Protein AF-A0A7L3W3L9-F1 (afdb_monomer)

Organism: NCBI:txid2478892

Secondary structure (DSSP, 8-state):
---EESSS-------TTPPTT-------EE----GGGG---------

InterPro domains:
  IPR002126 Cadherin-like [PS50268] (6-42)
  IPR015919 Cadherin-like superfamily [SSF49313] (2-43)
  IPR050174 Protocadherin/Cadherin-related Cell Adhesion [PTHR24028] (1-42)

Solvent-accessible surface area (backbone atoms only — not comparable to full-atom values): 3547 Å² total; per-residue (Å²): 114,68,69,42,58,82,55,100,72,88,86,78,90,77,69,93,83,62,60,91,87,63,86,79,81,86,87,57,62,53,41,85,37,70,72,79,74,28,63,84,84,88,82,80,88,80,132

Structure (mmCIF, N/CA/C/O backbone):
data_AF-A0A7L3W3L9-F1
#
_entry.id   AF-A0A7L3W3L9-F1
#
loop_
_atom_site.group_PDB
_atom_site.id
_atom_site.type_symbol
_atom_site.label_atom_id
_atom_site.label_alt_id
_atom_site.label_comp_id
_atom_site.label_asym_id
_atom_site.label_entity_id
_atom_site.label_seq_id
_atom_site.pdbx_PDB_ins_code
_atom_site.Cartn_x
_atom_site.Cartn_y
_atom_site.Cartn_z
_atom_site.occupancy
_atom_site.B_iso_or_equiv
_atom_site.auth_seq_id
_atom_site.auth_comp_id
_atom_site.auth_asym_id
_atom_site.auth_atom_id
_atom_site.pdbx_PDB_model_num
ATOM 1 N N . GLU A 1 1 ? 8.380 -3.647 -17.483 1.00 85.31 1 GLU A N 1
ATOM 2 C CA . GLU A 1 1 ? 8.186 -2.444 -16.647 1.00 85.31 1 GLU A CA 1
ATOM 3 C C . GLU A 1 1 ? 8.382 -2.899 -15.198 1.00 85.31 1 GLU A C 1
ATOM 5 O O . GLU A 1 1 ? 8.725 -4.055 -15.006 1.00 85.31 1 GLU A O 1
ATOM 10 N N . ALA A 1 2 ? 8.306 -2.034 -14.191 1.00 92.75 2 ALA A N 1
ATOM 11 C CA . ALA A 1 2 ? 8.229 -2.498 -12.802 1.00 92.75 2 ALA A CA 1
ATOM 12 C C . ALA A 1 2 ? 6.863 -2.086 -12.242 1.00 92.75 2 ALA A C 1
ATOM 14 O O . ALA A 1 2 ? 6.350 -1.050 -12.687 1.00 92.75 2 ALA A O 1
ATOM 15 N N . PRO A 1 3 ? 6.286 -2.815 -11.266 1.00 96.81 3 PRO A N 1
ATOM 16 C CA . PRO A 1 3 ? 4.980 -2.464 -10.733 1.00 96.81 3 PRO A CA 1
ATOM 17 C C . PRO A 1 3 ? 5.007 -1.061 -10.125 1.00 96.81 3 PRO A C 1
ATOM 19 O O . PRO A 1 3 ? 5.849 -0.758 -9.277 1.00 96.81 3 PRO A O 1
ATOM 22 N N . ALA A 1 4 ? 4.072 -0.209 -10.538 1.00 97.12 4 ALA A N 1
ATOM 23 C CA . ALA A 1 4 ? 3.953 1.158 -10.048 1.00 97.12 4 ALA A CA 1
ATOM 24 C C . ALA A 1 4 ? 2.659 1.330 -9.251 1.00 97.12 4 ALA A C 1
ATOM 26 O O . ALA A 1 4 ? 1.572 1.031 -9.753 1.00 97.12 4 ALA A O 1
ATOM 27 N N . PHE A 1 5 ? 2.768 1.834 -8.019 1.00 97.31 5 PHE A N 1
ATOM 28 C CA . PHE A 1 5 ? 1.602 2.216 -7.227 1.00 97.31 5 PHE A CA 1
ATOM 29 C C . PHE A 1 5 ? 0.855 3.386 -7.869 1.00 97.31 5 PHE A C 1
ATOM 31 O O . PHE A 1 5 ? 1.460 4.272 -8.473 1.00 97.31 5 PHE A O 1
ATOM 38 N N . GLN A 1 6 ? -0.470 3.406 -7.717 1.00 96.75 6 GLN A N 1
ATOM 39 C CA . GLN A 1 6 ? -1.299 4.493 -8.249 1.00 96.75 6 GLN A CA 1
ATOM 40 C C . GLN A 1 6 ? -1.045 5.836 -7.558 1.00 96.75 6 GLN A C 1
ATOM 42 O O . GLN A 1 6 ? -1.255 6.883 -8.169 1.00 96.75 6 GLN A O 1
ATOM 47 N N . GLN A 1 7 ? -0.624 5.806 -6.293 1.00 96.38 7 GLN A N 1
ATOM 48 C CA . GLN A 1 7 ? -0.263 6.992 -5.525 1.00 96.38 7 GLN A CA 1
ATOM 49 C C . GLN A 1 7 ? 1.144 6.824 -4.945 1.00 96.38 7 GLN A C 1
ATOM 51 O O . GLN A 1 7 ? 1.519 5.709 -4.573 1.00 96.38 7 GLN A O 1
ATOM 56 N N . PRO A 1 8 ? 1.927 7.912 -4.864 1.00 94.81 8 PRO A N 1
ATOM 57 C CA . PRO A 1 8 ? 3.253 7.871 -4.254 1.00 94.81 8 PRO A CA 1
ATOM 58 C C . PRO A 1 8 ? 3.190 7.696 -2.730 1.00 94.81 8 PRO A C 1
ATOM 60 O O . PRO A 1 8 ? 4.150 7.215 -2.137 1.00 94.81 8 PRO A O 1
ATOM 63 N N . GLU A 1 9 ? 2.070 8.065 -2.105 1.00 96.38 9 GLU A N 1
ATOM 64 C CA . GLU A 1 9 ? 1.834 7.975 -0.667 1.00 96.38 9 GLU A CA 1
ATOM 65 C C . GLU A 1 9 ? 0.363 7.626 -0.405 1.00 96.38 9 GLU A C 1
ATOM 67 O O . GLU A 1 9 ? -0.522 8.036 -1.158 1.00 96.38 9 GLU A O 1
ATOM 72 N N . TYR A 1 10 ? 0.113 6.849 0.650 1.00 95.62 10 TYR A N 1
ATOM 73 C CA . TYR A 1 10 ? -1.224 6.470 1.097 1.00 95.62 10 TYR A CA 1
ATOM 74 C C . TYR A 1 10 ? -1.353 6.792 2.584 1.00 95.62 10 TYR A C 1
ATOM 76 O O . TYR A 1 10 ? -0.583 6.284 3.397 1.00 95.62 10 TYR A O 1
ATOM 84 N N . GLU A 1 11 ? -2.355 7.589 2.936 1.00 96.81 11 GLU A N 1
ATOM 85 C CA . GLU A 1 11 ? -2.653 7.979 4.313 1.00 96.81 11 GLU A CA 1
ATOM 86 C C . GLU A 1 11 ? -4.077 7.545 4.679 1.00 96.81 11 GLU A C 1
ATOM 88 O O . GLU A 1 11 ? -5.000 7.639 3.867 1.00 96.81 11 GLU A O 1
ATOM 93 N N . ALA A 1 12 ? -4.267 7.063 5.908 1.00 94.69 12 ALA A N 1
ATOM 94 C CA . ALA A 1 12 ? -5.586 6.803 6.470 1.00 94.69 12 ALA A CA 1
ATOM 95 C C . ALA A 1 12 ? -5.625 7.146 7.954 1.00 94.69 12 ALA A C 1
ATOM 97 O O . ALA A 1 12 ? -4.667 6.923 8.694 1.00 94.69 12 ALA A O 1
ATOM 98 N N . GLN A 1 13 ? -6.781 7.636 8.391 1.00 95.50 13 GLN A N 1
ATOM 99 C CA . GLN A 1 13 ? -7.088 7.851 9.797 1.00 95.50 13 GLN A CA 1
ATOM 100 C C . GLN A 1 13 ? -7.876 6.654 10.325 1.00 95.50 13 GLN A C 1
ATOM 102 O O . GLN A 1 13 ? -8.861 6.226 9.724 1.00 95.50 13 GLN A O 1
ATOM 107 N N . VAL A 1 14 ? -7.432 6.112 11.454 1.00 95.31 14 VAL A N 1
ATOM 108 C CA . VAL A 1 14 ? -7.967 4.886 12.052 1.00 95.31 14 VAL A CA 1
ATOM 109 C C . VAL A 1 14 ? -8.474 5.232 13.447 1.00 95.31 14 VAL A C 1
ATOM 111 O O . VAL A 1 14 ? -7.756 5.849 14.230 1.00 95.31 14 VAL A O 1
ATOM 114 N N . MET A 1 15 ? -9.717 4.863 13.763 1.00 96.06 15 MET A N 1
ATOM 115 C CA . MET A 1 15 ? -10.253 5.039 15.116 1.00 96.06 15 MET A CA 1
ATOM 116 C C . MET A 1 15 ? -9.578 4.068 16.090 1.00 96.06 15 MET A C 1
ATOM 118 O O . MET A 1 15 ? -9.369 2.900 15.761 1.00 96.06 15 MET A O 1
ATOM 122 N N . GLU A 1 16 ? -9.287 4.536 17.305 1.00 95.69 16 GLU A N 1
ATOM 123 C CA . GLU A 1 16 ? -8.537 3.776 18.319 1.00 95.69 16 GLU A CA 1
ATOM 124 C C . GLU A 1 16 ? -9.204 2.456 18.734 1.00 95.69 16 GLU A C 1
ATOM 126 O O . GLU A 1 16 ? -8.539 1.513 19.150 1.00 95.69 16 GLU A O 1
ATOM 131 N N . ASN A 1 17 ? -10.527 2.383 18.612 1.00 96.25 17 ASN A N 1
ATOM 132 C CA . ASN A 1 17 ? -11.347 1.264 19.058 1.00 96.25 17 ASN A CA 1
ATOM 133 C C . ASN A 1 17 ? -11.736 0.308 17.920 1.00 96.25 17 ASN A C 1
ATOM 135 O O . ASN A 1 17 ? -12.670 -0.483 18.080 1.00 96.25 17 ASN A O 1
ATOM 139 N N . LEU A 1 18 ? -11.065 0.384 16.766 1.00 96.19 18 LEU A N 1
ATOM 140 C CA . LEU A 1 18 ? -11.362 -0.504 15.649 1.00 96.19 18 LEU A CA 1
ATOM 141 C C . LEU A 1 18 ? -11.043 -1.969 15.996 1.00 96.19 18 LEU A C 1
ATOM 143 O O . LEU A 1 18 ? -9.968 -2.261 16.526 1.00 96.19 18 LEU A O 1
ATOM 147 N N . PRO A 1 19 ? -11.952 -2.914 15.683 1.00 97.31 19 PRO A N 1
ATOM 148 C CA . PRO A 1 19 ? -11.709 -4.331 15.913 1.00 97.31 19 PRO A CA 1
ATOM 149 C C . PRO A 1 19 ? -10.473 -4.845 15.170 1.00 97.31 19 PRO A C 1
ATOM 151 O O . PRO A 1 19 ? -10.165 -4.404 14.058 1.00 97.31 19 PRO A O 1
ATOM 154 N N . ALA A 1 20 ? -9.805 -5.845 15.746 1.00 96.31 20 ALA A N 1
ATOM 155 C CA . ALA A 1 20 ? -8.695 -6.525 15.090 1.00 96.31 20 ALA A CA 1
ATOM 156 C C . ALA A 1 20 ? -9.134 -7.134 13.746 1.00 96.31 20 ALA A C 1
ATOM 158 O O . ALA A 1 20 ? -10.205 -7.731 13.640 1.00 96.31 20 ALA A O 1
ATOM 159 N N . GLY A 1 21 ? -8.293 -6.978 12.722 1.00 95.44 21 GLY A N 1
ATOM 160 C CA . GLY A 1 21 ? -8.594 -7.420 11.357 1.00 95.44 21 GLY A CA 1
ATOM 161 C C . GLY A 1 21 ? -9.440 -6.440 10.539 1.00 95.44 21 GLY A C 1
ATOM 162 O O . GLY A 1 21 ? -9.754 -6.745 9.389 1.00 95.44 21 GLY A O 1
ATOM 163 N N . SER A 1 22 ? -9.788 -5.270 11.087 1.00 96.81 22 SER A N 1
ATOM 164 C CA . SER A 1 22 ? -10.449 -4.220 10.306 1.00 96.81 22 SER A CA 1
ATOM 165 C C . SER A 1 22 ? -9.556 -3.777 9.139 1.00 96.81 22 SER A C 1
ATOM 167 O O . SER A 1 22 ? -8.370 -3.507 9.355 1.00 96.81 22 SER A O 1
ATOM 169 N N . P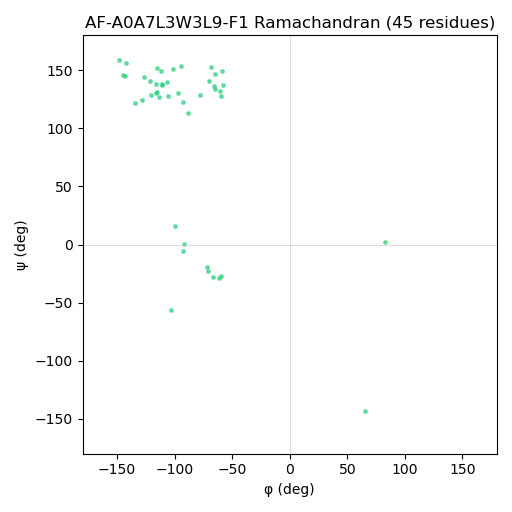RO A 1 23 ? -10.088 -3.682 7.908 1.00 95.06 23 PRO A N 1
ATOM 170 C CA . PRO A 1 23 ? -9.331 -3.144 6.787 1.00 95.06 23 PRO A CA 1
ATOM 171 C C . PRO A 1 23 ? -9.029 -1.659 7.027 1.00 95.06 23 PRO A C 1
ATOM 173 O O . PRO A 1 23 ? -9.903 -0.907 7.453 1.00 95.06 23 PRO A O 1
ATOM 176 N N . VAL A 1 24 ? -7.793 -1.243 6.741 1.00 95.38 24 VAL A N 1
ATOM 177 C CA . VAL A 1 24 ? -7.338 0.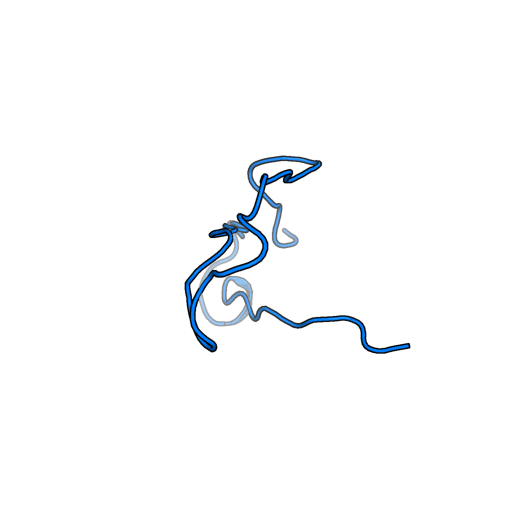150 6.909 1.00 95.38 24 VAL A CA 1
ATOM 178 C C . VAL A 1 24 ? -7.273 0.8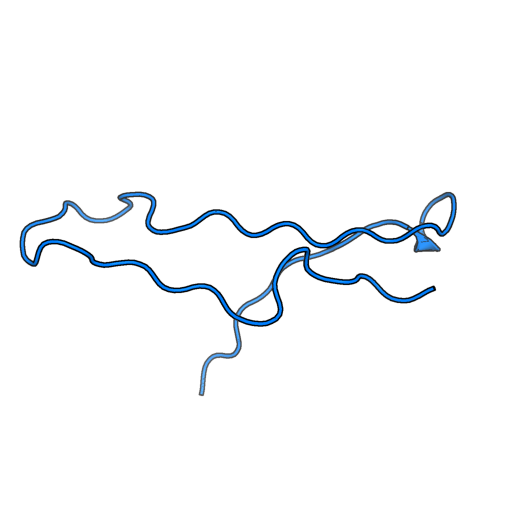63 5.562 1.00 95.38 24 VAL A C 1
ATOM 180 O O . VAL A 1 24 ? -7.919 1.885 5.361 1.00 95.38 24 VAL A O 1
A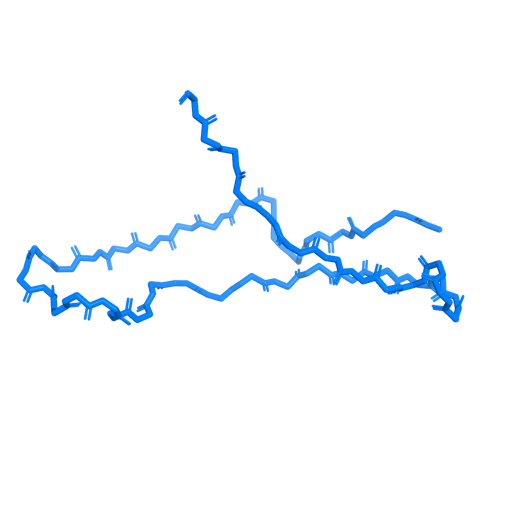TOM 183 N N . LEU A 1 25 ? -6.514 0.298 4.623 1.00 95.19 25 LEU A N 1
ATOM 184 C CA . LEU A 1 25 ? -6.284 0.833 3.285 1.00 95.19 25 LEU A CA 1
ATOM 185 C C . LEU A 1 25 ? -6.225 -0.310 2.275 1.00 95.19 25 LEU A C 1
ATOM 187 O O . LEU A 1 25 ? -5.880 -1.443 2.612 1.00 95.19 25 LEU A O 1
ATOM 191 N N . GLN A 1 26 ? -6.510 0.023 1.021 1.00 95.25 26 GLN A N 1
ATOM 192 C CA . GLN A 1 26 ? -6.226 -0.823 -0.129 1.00 95.25 26 GLN A CA 1
ATOM 193 C C . GLN A 1 26 ? -5.216 -0.100 -1.017 1.00 95.25 26 GLN A C 1
ATOM 195 O O . GLN A 1 26 ? -5.404 1.067 -1.354 1.00 95.25 26 GLN A O 1
ATOM 200 N N . VAL A 1 27 ? -4.157 -0.805 -1.405 1.00 95.81 27 VAL A N 1
ATOM 201 C CA . VAL A 1 27 ? -3.149 -0.307 -2.344 1.00 95.81 27 VAL A CA 1
ATOM 202 C C . VAL A 1 27 ? -3.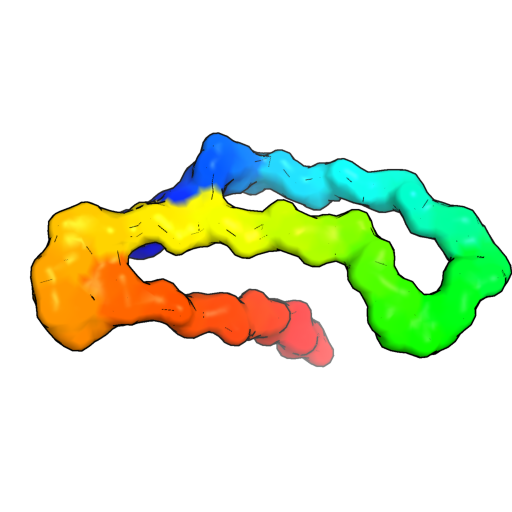225 -1.092 -3.647 1.00 95.81 27 VAL A C 1
ATOM 204 O O . VAL A 1 27 ? -3.581 -2.271 -3.650 1.00 95.81 27 VAL A O 1
ATOM 207 N N . LEU A 1 28 ? -2.888 -0.430 -4.753 1.00 96.06 28 LEU A N 1
ATOM 208 C CA . LEU A 1 28 ? -2.846 -1.036 -6.079 1.00 96.06 28 LEU A CA 1
ATOM 209 C C . LEU A 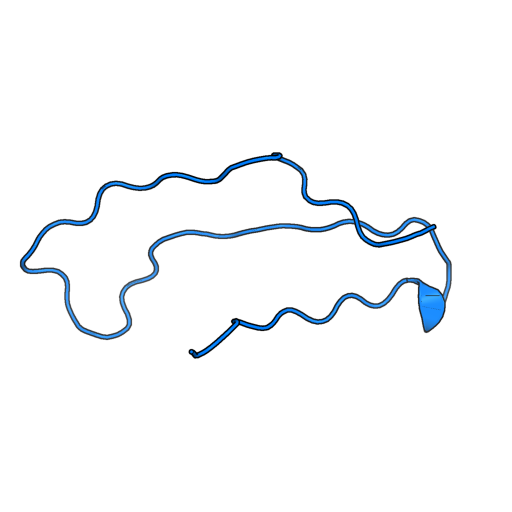1 28 ? -1.557 -0.620 -6.779 1.00 96.06 28 LEU A C 1
ATOM 211 O O . LEU A 1 28 ? -1.323 0.573 -6.981 1.00 96.06 28 LEU A O 1
ATOM 215 N N . ALA A 1 29 ? -0.764 -1.613 -7.170 1.00 96.75 29 ALA A N 1
ATOM 216 C CA . ALA A 1 29 ? 0.349 -1.463 -8.089 1.00 96.75 29 ALA A CA 1
ATOM 217 C C . ALA A 1 29 ? 0.034 -2.158 -9.419 1.00 96.75 29 ALA A C 1
ATOM 219 O O . ALA A 1 29 ? -0.525 -3.257 -9.442 1.00 96.75 29 ALA A O 1
ATOM 220 N N . LEU A 1 30 ? 0.371 -1.490 -10.521 1.00 95.88 30 LEU A N 1
ATOM 221 C CA . LEU A 1 30 ? 0.135 -1.961 -11.883 1.00 95.88 30 LEU A CA 1
ATOM 222 C C . LEU A 1 30 ? 1.470 -2.199 -12.584 1.00 95.88 30 LEU A C 1
ATOM 224 O O . LEU A 1 30 ? 2.327 -1.317 -12.585 1.00 95.88 30 LEU A O 1
ATOM 228 N N . ASP A 1 31 ? 1.611 -3.365 -13.207 1.00 97.31 31 ASP A N 1
ATOM 229 C CA . ASP A 1 31 ? 2.693 -3.679 -14.137 1.00 97.31 31 ASP A CA 1
ATOM 230 C C . ASP A 1 31 ? 2.096 -3.931 -15.527 1.00 97.31 31 ASP A C 1
ATOM 232 O O . ASP A 1 31 ? 1.025 -4.531 -15.654 1.00 97.31 31 ASP A O 1
ATOM 236 N N . ARG A 1 32 ? 2.751 -3.415 -16.569 1.00 96.00 32 ARG A N 1
ATOM 237 C CA . ARG A 1 32 ? 2.296 -3.525 -17.963 1.00 96.00 32 ARG A CA 1
ATOM 238 C C . ARG A 1 32 ? 2.876 -4.731 -18.689 1.00 96.00 32 ARG A C 1
ATOM 240 O O . ARG A 1 32 ? 2.495 -4.984 -19.835 1.00 96.00 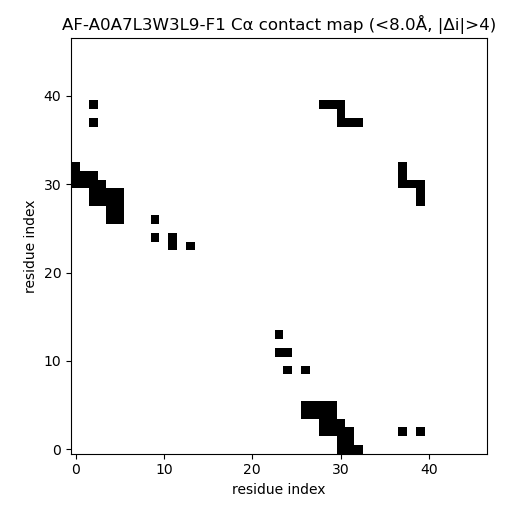32 ARG A O 1
ATOM 247 N N . ASP A 1 33 ? 3.784 -5.458 -18.054 1.00 97.12 33 ASP A N 1
ATOM 248 C CA . ASP A 1 33 ? 4.354 -6.659 -18.635 1.00 97.12 33 ASP A CA 1
ATOM 249 C C . ASP A 1 33 ? 3.316 -7.786 -18.730 1.00 97.12 33 ASP A C 1
ATOM 251 O O . ASP A 1 33 ? 2.342 -7.866 -17.982 1.00 97.12 33 ASP A O 1
ATOM 255 N N . LEU A 1 34 ? 3.519 -8.680 -19.695 1.00 94.56 34 LEU A N 1
ATOM 256 C CA . LEU A 1 34 ? 2.627 -9.809 -19.941 1.00 94.56 34 LEU A CA 1
ATOM 257 C C . LEU A 1 34 ? 3.111 -11.069 -19.217 1.00 94.56 34 LEU A C 1
ATOM 259 O O . LEU A 1 34 ? 4.306 -11.286 -19.007 1.00 94.56 34 LEU A O 1
ATOM 263 N N . GLY A 1 35 ? 2.168 -11.960 -18.911 1.00 93.94 35 GLY A N 1
ATOM 264 C CA . GLY A 1 35 ? 2.465 -13.255 -18.300 1.00 93.94 35 GLY A CA 1
ATOM 265 C C . GLY A 1 35 ? 3.033 -13.119 -16.887 1.00 93.94 35 GLY A C 1
ATOM 266 O O . GLY A 1 35 ? 2.614 -12.256 -16.121 1.00 93.94 35 GLY A O 1
ATOM 267 N N . ALA A 1 36 ? 3.977 -13.991 -16.527 1.00 94.75 36 ALA A N 1
ATOM 268 C CA . ALA A 1 36 ? 4.548 -14.031 -15.179 1.00 94.75 36 ALA A CA 1
ATOM 269 C C . ALA A 1 36 ? 5.257 -12.725 -14.777 1.00 94.75 36 ALA A C 1
ATOM 271 O O . ALA A 1 36 ? 5.252 -12.376 -13.603 1.00 94.75 36 ALA A O 1
ATOM 272 N N . ASN A 1 37 ? 5.808 -11.984 -15.743 1.00 93.94 37 ASN A N 1
ATOM 273 C CA . ASN A 1 37 ? 6.505 -10.725 -15.474 1.00 93.94 37 ASN A CA 1
ATOM 274 C C . ASN A 1 37 ? 5.554 -9.587 -15.069 1.00 93.94 37 ASN A C 1
ATOM 276 O O . ASN A 1 37 ? 6.002 -8.640 -14.444 1.00 93.94 37 ASN A O 1
ATOM 280 N N . GLY A 1 38 ? 4.256 -9.693 -15.375 1.00 94.50 38 GLY A N 1
ATOM 281 C CA . GLY A 1 38 ? 3.238 -8.734 -14.934 1.00 94.50 38 GLY A CA 1
ATOM 282 C C . GLY A 1 38 ? 2.562 -9.093 -13.606 1.00 94.50 38 GLY A C 1
ATOM 283 O O . GLY A 1 38 ? 1.643 -8.394 -13.178 1.00 94.50 38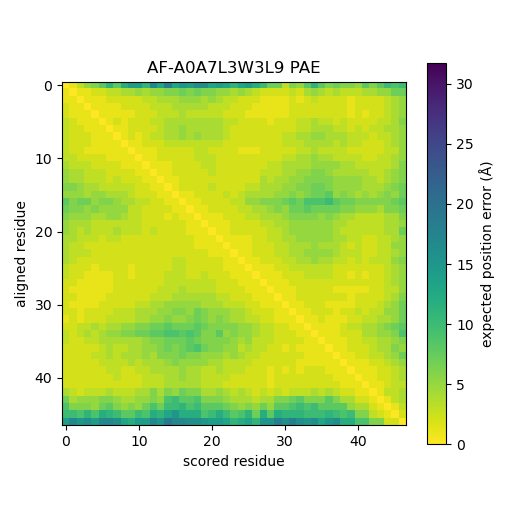 GLY A O 1
ATOM 284 N N . GLN A 1 3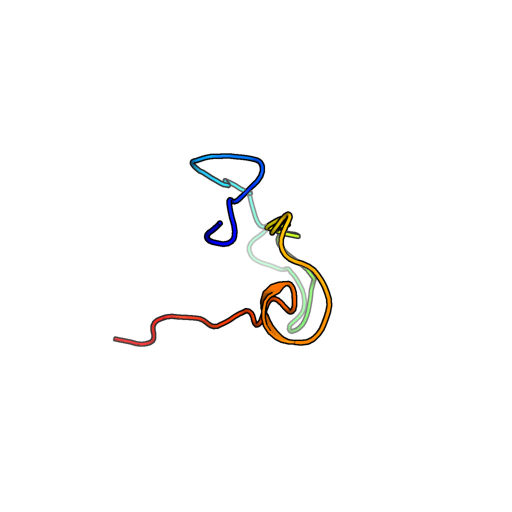9 ? 2.941 -10.204 -12.960 1.00 94.94 39 GLN A N 1
ATOM 285 C CA . GLN A 1 39 ? 2.362 -10.572 -11.666 1.00 94.94 39 GLN A CA 1
ATOM 286 C C . GLN A 1 39 ? 2.964 -9.742 -10.536 1.00 94.94 39 GLN A C 1
ATOM 288 O O . GLN A 1 39 ? 4.174 -9.704 -10.335 1.00 94.94 39 GLN A O 1
ATOM 293 N N . VAL A 1 40 ? 2.084 -9.145 -9.737 1.00 95.56 40 VAL A N 1
ATOM 294 C CA . VAL A 1 40 ? 2.456 -8.294 -8.608 1.00 95.56 40 VAL A CA 1
ATOM 295 C C . VAL A 1 40 ? 2.212 -9.035 -7.297 1.00 95.56 40 VAL A C 1
ATOM 297 O O . VAL A 1 40 ? 1.110 -9.521 -7.048 1.00 95.56 40 VAL A O 1
ATOM 300 N N . SER A 1 41 ? 3.236 -9.094 -6.445 1.00 95.00 41 SER A N 1
ATOM 301 C CA . SER A 1 41 ? 3.135 -9.576 -5.062 1.00 95.00 41 SER A CA 1
ATOM 302 C C . SER A 1 41 ? 3.323 -8.415 -4.091 1.00 95.00 41 SER A C 1
ATOM 304 O O . SER A 1 41 ? 4.204 -7.582 -4.285 1.00 95.00 41 SER A O 1
ATOM 306 N N . TYR A 1 42 ? 2.511 -8.376 -3.037 1.00 93.75 42 TYR A N 1
ATOM 307 C CA . TYR A 1 42 ? 2.556 -7.330 -2.016 1.00 93.75 42 TYR A CA 1
ATOM 308 C C . TYR A 1 42 ? 3.173 -7.884 -0.735 1.00 93.75 42 TYR A C 1
ATOM 310 O O . TYR A 1 42 ? 2.892 -9.014 -0.337 1.00 93.75 42 TYR A O 1
ATOM 318 N N . GLY A 1 43 ? 4.000 -7.076 -0.082 1.00 92.94 43 GLY A N 1
ATOM 319 C CA . GLY A 1 43 ? 4.649 -7.423 1.173 1.00 92.94 43 GLY A CA 1
ATOM 320 C C . GLY A 1 43 ? 4.854 -6.187 2.037 1.00 92.94 43 GLY A C 1
ATOM 321 O O . GLY A 1 43 ? 4.839 -5.061 1.541 1.00 92.94 43 GLY A O 1
ATOM 322 N N . GLY A 1 44 ? 5.024 -6.411 3.335 1.00 89.06 44 GLY A N 1
ATOM 323 C CA . GLY A 1 44 ? 5.421 -5.377 4.284 1.00 89.06 44 GLY A CA 1
ATOM 324 C C . GLY A 1 44 ? 6.903 -5.492 4.619 1.00 89.06 44 GLY A C 1
ATOM 325 O O . GLY A 1 44 ? 7.466 -6.586 4.600 1.00 89.06 44 GLY A O 1
ATOM 326 N N . LEU A 1 45 ? 7.526 -4.366 4.957 1.00 88.56 45 LEU A N 1
ATOM 327 C CA . LEU A 1 45 ? 8.826 -4.353 5.617 1.00 88.56 45 LEU A CA 1
ATOM 328 C C . LEU A 1 45 ? 8.576 -4.413 7.126 1.00 88.56 45 LEU A C 1
ATOM 330 O O . LEU A 1 45 ? 8.014 -3.482 7.698 1.00 88.56 45 LEU A O 1
ATOM 334 N N . SER A 1 46 ? 8.958 -5.515 7.764 1.00 82.19 46 SER A N 1
ATOM 335 C CA . SER A 1 46 ? 9.072 -5.593 9.222 1.00 82.19 46 SER A CA 1
ATOM 336 C C . SER A 1 46 ? 10.509 -5.248 9.607 1.00 82.19 46 SER A C 1
ATOM 338 O O . SER A 1 46 ? 11.430 -5.887 9.095 1.00 82.19 46 SER A O 1
ATOM 340 N N . GLY A 1 47 ? 10.690 -4.229 10.450 1.00 59.94 47 GLY A N 1
ATOM 341 C CA . GLY A 1 47 ? 11.989 -3.888 11.045 1.00 59.94 47 GLY A CA 1
ATOM 342 C C . GLY A 1 47 ? 12.440 -4.884 12.103 1.00 59.94 47 GLY A C 1
ATOM 343 O O . GLY A 1 47 ? 11.569 -5.602 12.645 1.00 59.94 47 GLY A O 1
#

Sequence (47 aa):
EAPAFQQPEYEAQVMENLPAGSPVLQVLALDRDLGANGQVSYGGLSG

Nearest PDB structures (foldseek):
  6n2e-assembly1_D  TM=9.107E-01  e=1.551E-01  Mus musculus

Foldseek 3Di:
DAWAKPDPDDDFDDDPPDDPPDDTDDIDTFDPDDDPRGDDDDDDDDD

Radius of gyration: 14.32 Å; Cα contacts (8 Å, |Δi|>4): 34; chains: 1; bounding box: 24×22×39 Å

Mean predicted aligned error: 3.57 Å

pLDDT: mean 94.06, std 5.82, range [59.94, 97.31]